Protein AF-A0A970FCQ9-F1 (afdb_monomer_lite)

Structure (mmCIF, N/CA/C/O backbone):
data_AF-A0A970FCQ9-F1
#
_entry.id   AF-A0A970FCQ9-F1
#
loop_
_atom_site.group_PDB
_atom_site.id
_atom_site.type_symbol
_atom_site.label_atom_id
_atom_site.label_alt_id
_atom_site.label_comp_id
_atom_site.label_asym_id
_atom_site.label_entity_id
_atom_site.label_seq_id
_atom_site.pdbx_PDB_ins_code
_atom_site.Cartn_x
_atom_site.Cartn_y
_atom_site.Cartn_z
_atom_site.occupancy
_atom_site.B_iso_or_equiv
_atom_site.auth_seq_id
_atom_site.auth_comp_id
_atom_site.auth_asym_id
_atom_site.auth_atom_id
_atom_site.pdbx_PDB_model_num
ATOM 1 N N . MET A 1 1 ? -22.210 18.545 -11.178 1.00 38.81 1 MET A N 1
ATOM 2 C CA . MET A 1 1 ? -21.188 18.435 -10.115 1.00 38.81 1 MET A CA 1
ATOM 3 C C . MET A 1 1 ? -20.471 17.081 -10.226 1.00 38.81 1 MET A C 1
ATOM 5 O O . MET A 1 1 ? -20.377 16.378 -9.241 1.00 38.81 1 MET A O 1
ATOM 9 N N . ASN A 1 2 ? -19.944 16.722 -11.409 1.00 39.69 2 ASN A N 1
ATOM 10 C CA . ASN A 1 2 ? -19.224 15.457 -11.650 1.00 39.69 2 ASN A CA 1
ATOM 11 C C . ASN A 1 2 ? -17.950 15.748 -12.460 1.00 39.69 2 ASN A C 1
ATOM 13 O O . ASN A 1 2 ? -17.897 15.489 -13.653 1.00 39.69 2 ASN A O 1
ATOM 17 N N . LYS A 1 3 ? -16.950 16.373 -11.832 1.00 45.09 3 LYS A N 1
ATOM 18 C CA . LYS A 1 3 ? -15.613 16.573 -12.429 1.00 45.09 3 LYS A CA 1
ATOM 19 C C . LYS A 1 3 ? -14.482 15.935 -11.612 1.00 45.09 3 LYS A C 1
ATOM 21 O O . LYS A 1 3 ? -13.323 16.167 -11.916 1.00 45.09 3 LYS A O 1
ATOM 26 N N . ILE A 1 4 ? -14.802 15.166 -10.566 1.00 48.38 4 ILE A N 1
ATOM 27 C CA . ILE A 1 4 ? -13.782 14.617 -9.654 1.00 48.38 4 ILE A CA 1
ATOM 28 C C . ILE A 1 4 ? -13.335 13.201 -10.046 1.00 48.38 4 ILE A C 1
ATOM 30 O O . ILE A 1 4 ? -12.260 12.787 -9.634 1.00 48.38 4 ILE A O 1
ATOM 34 N N . ILE A 1 5 ? -14.083 12.463 -10.870 1.00 49.69 5 ILE A N 1
ATOM 35 C CA . ILE A 1 5 ? -13.695 11.095 -11.246 1.00 49.69 5 ILE A CA 1
ATOM 36 C C . ILE A 1 5 ? -14.059 10.850 -12.707 1.00 49.69 5 ILE A C 1
ATOM 38 O O . ILE A 1 5 ? -14.988 10.120 -13.017 1.00 49.69 5 ILE A O 1
ATOM 42 N N . ASP A 1 6 ? -13.340 11.520 -13.597 1.00 48.66 6 ASP A N 1
ATOM 43 C CA . ASP A 1 6 ? -13.186 11.064 -14.977 1.00 48.66 6 ASP A CA 1
ATOM 44 C C . ASP A 1 6 ? -11.708 10.679 -15.129 1.00 48.66 6 ASP A C 1
ATOM 46 O O . ASP A 1 6 ? -10.930 11.321 -15.824 1.00 48.66 6 ASP A O 1
ATOM 50 N N . LEU A 1 7 ? -11.286 9.662 -14.364 1.00 56.56 7 LEU A N 1
ATOM 51 C CA . LEU A 1 7 ? -9.994 8.982 -14.534 1.00 56.56 7 LEU A CA 1
ATOM 52 C C . LEU A 1 7 ? -10.094 8.006 -15.720 1.00 56.56 7 LEU A C 1
ATOM 54 O O . LEU A 1 7 ? -9.723 6.843 -15.596 1.00 56.56 7 LEU A O 1
ATOM 58 N N . GLN A 1 8 ? -10.694 8.457 -16.826 1.00 52.44 8 GLN A N 1
ATOM 59 C CA . GLN A 1 8 ? -10.918 7.638 -18.011 1.00 52.44 8 GLN A CA 1
ATOM 60 C C . GLN A 1 8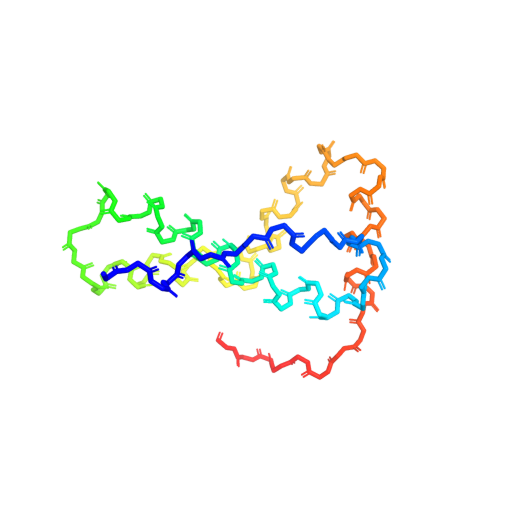 ? -9.570 7.159 -18.559 1.00 52.44 8 GLN A C 1
ATOM 62 O O . GLN A 1 8 ? -8.736 7.965 -18.968 1.00 52.44 8 GLN A O 1
ATOM 67 N N . ASP A 1 9 ? -9.387 5.840 -18.514 1.00 59.84 9 ASP A N 1
ATOM 68 C CA . ASP A 1 9 ? -8.656 5.011 -19.473 1.00 59.84 9 ASP A CA 1
ATOM 69 C C . ASP A 1 9 ? -7.254 5.475 -19.885 1.00 59.84 9 ASP A C 1
ATOM 71 O O . ASP A 1 9 ? -6.851 5.331 -21.041 1.00 59.84 9 ASP A O 1
ATOM 75 N N . GLN A 1 10 ? -6.457 5.990 -18.946 1.00 62.22 10 GLN A N 1
ATOM 76 C CA . GLN A 1 10 ? -5.022 6.096 -19.184 1.00 62.22 10 GLN A CA 1
ATOM 77 C C . GLN A 1 10 ? -4.370 4.745 -18.879 1.00 62.22 10 GLN A C 1
ATOM 79 O O . GLN A 1 10 ? -3.855 4.510 -17.785 1.00 62.22 10 GLN A O 1
ATOM 84 N N . GLU A 1 11 ? -4.430 3.836 -19.853 1.00 69.88 11 GLU A N 1
ATOM 85 C CA . GLU A 1 11 ? -3.663 2.596 -19.805 1.00 69.88 11 GLU A CA 1
ATOM 86 C C . GLU A 1 11 ? -2.171 2.939 -19.781 1.00 69.88 11 GLU A C 1
ATOM 88 O O . GLU A 1 11 ? -1.650 3.654 -20.640 1.00 69.88 11 GLU A O 1
ATOM 93 N N . PHE A 1 12 ? -1.473 2.450 -18.762 1.00 76.25 12 PHE A N 1
ATOM 94 C CA . PHE A 1 12 ? -0.023 2.506 -18.694 1.00 76.25 12 PHE A CA 1
ATOM 95 C C . PHE A 1 12 ? 0.503 1.122 -18.357 1.00 76.25 12 PHE A C 1
ATOM 97 O O . PHE A 1 12 ? -0.085 0.394 -17.562 1.00 76.25 12 PHE A O 1
ATOM 104 N N . GLU A 1 13 ? 1.645 0.770 -18.934 1.00 84.69 13 GLU A N 1
ATOM 105 C CA . GLU A 1 13 ? 2.332 -0.470 -18.602 1.00 84.69 13 GLU A CA 1
ATOM 106 C C . GLU A 1 13 ? 3.143 -0.254 -17.314 1.00 84.69 13 GLU A C 1
ATOM 108 O O . GLU A 1 13 ? 4.115 0.509 -17.335 1.00 84.69 13 GLU A O 1
ATOM 113 N N . PRO A 1 14 ? 2.822 -0.905 -16.179 1.00 80.88 14 PRO A N 1
ATOM 114 C CA . PRO A 1 14 ? 3.551 -0.695 -14.921 1.00 80.88 14 PRO A CA 1
ATOM 115 C C . PRO A 1 14 ? 5.041 -1.055 -15.033 1.00 80.88 14 PRO A C 1
ATOM 117 O O . PRO A 1 14 ? 5.900 -0.472 -14.362 1.00 80.88 14 PRO A O 1
ATOM 120 N N . GLU A 1 15 ? 5.368 -1.996 -15.920 1.00 85.25 15 GLU A N 1
ATOM 121 C CA . GLU A 1 15 ? 6.741 -2.380 -16.246 1.00 85.25 15 GLU A CA 1
ATOM 122 C C . GLU A 1 15 ? 7.522 -1.262 -16.957 1.00 85.25 15 GLU A C 1
ATOM 124 O O . GLU A 1 15 ? 8.741 -1.204 -16.825 1.00 85.25 15 GLU A O 1
ATOM 129 N N . SER A 1 16 ? 6.857 -0.320 -17.626 1.00 87.44 16 SER A N 1
ATOM 130 C CA . SER A 1 16 ? 7.517 0.814 -18.290 1.00 87.44 16 SER A CA 1
ATOM 131 C C . SER A 1 16 ? 7.857 1.970 -17.339 1.00 87.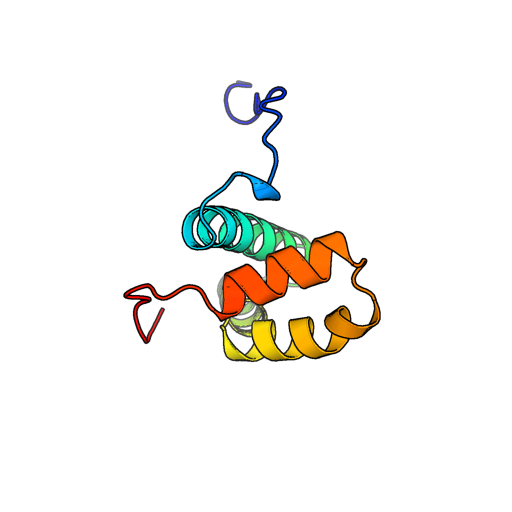44 16 SER A C 1
ATOM 133 O O . SER A 1 16 ? 8.733 2.786 -17.630 1.00 87.44 16 SER A O 1
ATOM 135 N N . LEU A 1 17 ? 7.198 2.042 -16.176 1.00 89.38 17 LEU A N 1
ATOM 136 C CA . LEU A 1 17 ? 7.367 3.157 -15.248 1.00 89.38 17 LEU A CA 1
ATOM 137 C C . LEU A 1 17 ? 8.640 3.034 -14.396 1.00 89.38 17 LEU A C 1
ATOM 139 O O . LEU A 1 17 ? 8.978 1.938 -13.927 1.00 89.38 17 LEU A O 1
ATOM 143 N N . PRO A 1 18 ? 9.312 4.164 -14.092 1.00 91.62 18 PRO A N 1
ATOM 144 C CA . PRO A 1 18 ? 10.361 4.191 -13.086 1.00 91.62 18 PRO A CA 1
ATOM 145 C C . PRO A 1 18 ? 9.836 3.674 -11.736 1.00 91.62 18 PRO A C 1
ATOM 147 O O . PRO A 1 18 ? 8.731 4.044 -11.329 1.00 91.62 18 PRO A O 1
ATOM 150 N N . PRO A 1 19 ? 10.617 2.886 -10.978 1.00 91.75 19 PRO A N 1
ATOM 151 C CA . PRO A 1 19 ? 10.112 2.239 -9.765 1.00 91.75 19 PRO A CA 1
ATOM 152 C C . PRO A 1 19 ? 9.592 3.212 -8.703 1.00 91.75 19 PRO A C 1
ATOM 154 O O . PRO A 1 19 ? 8.606 2.918 -8.040 1.00 91.75 19 PRO A O 1
ATOM 157 N N . LEU A 1 20 ? 10.222 4.384 -8.567 1.00 90.81 20 LEU A N 1
ATOM 158 C CA . LEU A 1 20 ? 9.788 5.417 -7.620 1.00 90.81 20 LEU A CA 1
ATOM 159 C C . LEU A 1 20 ? 8.489 6.109 -8.056 1.00 90.81 20 LEU A C 1
ATOM 161 O O . LEU A 1 20 ? 7.702 6.504 -7.205 1.00 90.81 20 LEU A O 1
ATOM 165 N N . VAL A 1 21 ? 8.242 6.222 -9.365 1.00 91.06 21 VAL A N 1
ATOM 166 C CA . VAL A 1 21 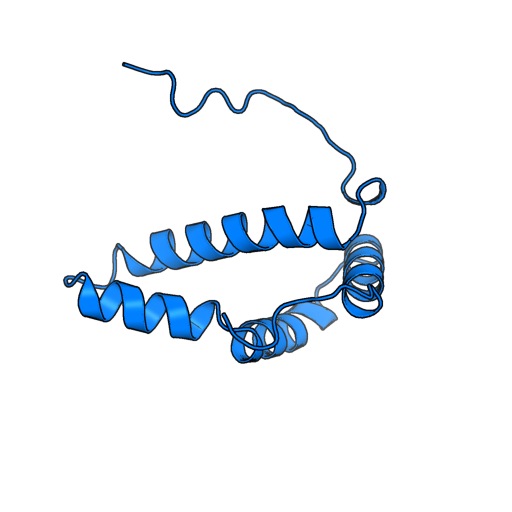? 6.972 6.742 -9.900 1.00 91.06 21 VAL A CA 1
ATOM 167 C C . VAL A 1 21 ? 5.854 5.736 -9.640 1.00 91.06 21 VAL A C 1
ATOM 169 O O . VAL A 1 21 ? 4.772 6.113 -9.199 1.00 91.06 21 VAL A O 1
ATOM 172 N N . LEU A 1 22 ? 6.134 4.444 -9.839 1.00 91.19 22 LEU A N 1
ATOM 173 C CA . LEU A 1 22 ? 5.185 3.384 -9.512 1.00 91.19 22 LEU A CA 1
ATOM 174 C C . LEU A 1 22 ? 4.903 3.316 -8.000 1.00 91.19 22 LEU A C 1
ATOM 176 O O . LEU A 1 22 ? 3.756 3.155 -7.597 1.00 91.19 22 LEU A O 1
ATOM 180 N N . ALA A 1 23 ? 5.926 3.492 -7.158 1.00 92.00 23 ALA A N 1
ATOM 181 C CA . ALA A 1 23 ? 5.759 3.559 -5.707 1.00 92.00 23 ALA A CA 1
ATOM 182 C C . ALA A 1 23 ? 4.929 4.777 -5.272 1.00 92.00 23 ALA A C 1
ATOM 184 O O . ALA A 1 23 ? 4.084 4.644 -4.395 1.00 92.00 23 ALA A O 1
ATOM 185 N N . TYR A 1 24 ? 5.120 5.936 -5.913 1.00 91.44 24 TYR A N 1
ATOM 186 C CA . TYR A 1 24 ? 4.347 7.150 -5.635 1.00 91.44 24 TYR A CA 1
ATOM 187 C C . TYR A 1 24 ? 2.838 6.935 -5.818 1.00 91.44 24 TYR A C 1
ATOM 189 O O . TYR A 1 24 ? 2.056 7.282 -4.936 1.00 91.44 24 TYR A O 1
ATOM 197 N N . ILE A 1 25 ? 2.417 6.324 -6.932 1.00 91.25 25 ILE A N 1
ATOM 198 C CA . ILE A 1 25 ? 0.994 6.020 -7.138 1.00 91.25 25 ILE A CA 1
ATOM 199 C C . ILE A 1 25 ? 0.521 4.858 -6.252 1.00 91.25 25 ILE A C 1
ATOM 201 O O . ILE A 1 25 ? -0.597 4.895 -5.738 1.00 91.25 25 ILE A O 1
ATOM 205 N N . GLY A 1 26 ? 1.373 3.853 -6.024 1.00 91.69 26 GLY A N 1
ATOM 206 C CA . GLY A 1 26 ? 1.072 2.713 -5.157 1.00 91.69 26 GLY A CA 1
ATOM 207 C C . GLY A 1 26 ? 0.782 3.115 -3.709 1.00 91.69 26 GLY A C 1
ATOM 208 O O . GLY A 1 26 ? -0.150 2.580 -3.111 1.00 91.69 26 GLY A O 1
ATOM 209 N N . ASP A 1 27 ? 1.512 4.097 -3.175 1.00 94.88 27 ASP A N 1
ATOM 210 C CA . ASP A 1 27 ? 1.284 4.656 -1.838 1.00 94.88 27 ASP A CA 1
ATOM 211 C C . ASP A 1 27 ? -0.112 5.288 -1.723 1.00 94.88 27 ASP A C 1
ATOM 213 O O . ASP A 1 27 ? -0.877 4.962 -0.816 1.00 94.88 27 ASP A O 1
ATOM 217 N N . ALA A 1 28 ? -0.515 6.091 -2.716 1.00 94.69 28 ALA A N 1
ATOM 218 C CA . ALA A 1 28 ?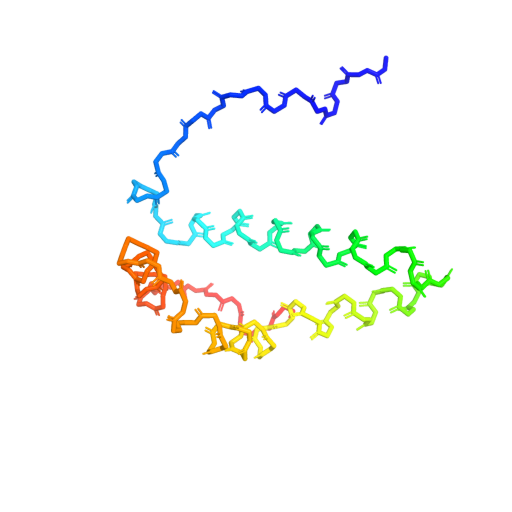 -1.847 6.694 -2.755 1.00 94.69 28 ALA A CA 1
ATOM 219 C C . ALA A 1 28 ? -2.974 5.647 -2.857 1.00 94.69 28 ALA A C 1
ATOM 221 O O . ALA A 1 28 ? -4.004 5.770 -2.187 1.00 94.69 28 ALA A O 1
ATOM 222 N N . VAL A 1 29 ? -2.782 4.602 -3.673 1.00 94.38 29 VAL A N 1
ATOM 223 C CA . VAL A 1 29 ? -3.742 3.492 -3.803 1.00 94.38 29 VAL A CA 1
ATOM 224 C C . VAL A 1 29 ? -3.877 2.734 -2.482 1.00 94.38 29 VAL A C 1
ATOM 226 O O . VAL A 1 29 ? -4.998 2.452 -2.049 1.00 94.38 29 VAL A O 1
ATOM 229 N N . PHE A 1 30 ? -2.760 2.427 -1.817 1.00 95.75 30 PHE A N 1
ATOM 230 C CA . PHE A 1 30 ? -2.774 1.702 -0.549 1.00 95.75 30 PHE A CA 1
ATOM 231 C C . PHE A 1 30 ? -3.396 2.531 0.582 1.00 95.75 30 PHE A C 1
ATOM 233 O O . PHE A 1 30 ? -4.245 2.019 1.315 1.00 95.75 30 PHE A O 1
ATOM 240 N N . GLU A 1 31 ? -3.062 3.820 0.674 1.00 95.94 31 GLU A N 1
ATOM 241 C CA . GLU A 1 31 ? -3.661 4.761 1.625 1.00 95.94 31 GLU A CA 1
ATOM 242 C C . GLU A 1 31 ? -5.185 4.827 1.457 1.00 95.94 31 GLU A C 1
ATOM 244 O O . GLU A 1 31 ? -5.934 4.702 2.431 1.00 95.94 31 GLU A O 1
ATOM 249 N N . LEU A 1 32 ? -5.666 4.977 0.217 1.00 95.38 32 LEU A N 1
ATOM 250 C CA . LEU A 1 32 ? -7.097 5.010 -0.075 1.00 95.38 32 LEU A CA 1
ATOM 251 C C . LEU A 1 32 ? -7.775 3.694 0.318 1.00 95.38 32 LEU A C 1
ATOM 253 O O . LEU A 1 32 ? -8.813 3.715 0.982 1.00 95.38 32 LEU A O 1
ATOM 257 N N . TYR A 1 33 ? -7.183 2.557 -0.048 1.00 95.81 33 TYR A N 1
ATOM 258 C CA . TYR A 1 33 ? -7.696 1.240 0.316 1.00 95.81 33 TYR A CA 1
ATOM 259 C C . TYR A 1 33 ? -7.818 1.073 1.838 1.00 95.81 33 TYR A C 1
ATOM 261 O O . TYR A 1 33 ? -8.877 0.681 2.334 1.00 95.81 33 TYR A O 1
ATOM 269 N N . VAL A 1 34 ? -6.773 1.423 2.594 1.00 95.88 34 VAL A N 1
ATOM 270 C CA . VAL A 1 34 ? -6.778 1.359 4.063 1.00 95.88 34 VAL A CA 1
ATOM 271 C C . VAL A 1 34 ? -7.864 2.266 4.642 1.00 95.88 34 VAL A C 1
ATOM 273 O O . VAL A 1 34 ? -8.656 1.818 5.473 1.00 95.88 34 VAL A O 1
ATOM 276 N N . ARG A 1 35 ? -7.972 3.517 4.179 1.00 95.50 35 ARG A N 1
ATOM 277 C CA . ARG A 1 35 ? -9.005 4.452 4.655 1.00 95.50 35 ARG A CA 1
ATOM 278 C C . ARG A 1 35 ? -10.418 3.940 4.380 1.00 95.50 35 ARG A C 1
ATOM 280 O O . ARG A 1 35 ? -11.253 3.976 5.282 1.00 95.50 35 ARG A O 1
ATOM 287 N N . LEU A 1 36 ? -10.678 3.411 3.183 1.00 95.25 36 LEU A N 1
ATOM 288 C CA . LEU A 1 36 ? -11.975 2.826 2.818 1.00 95.25 36 LEU A CA 1
ATOM 289 C C . LEU A 1 36 ? -12.322 1.595 3.664 1.00 95.25 36 LEU A C 1
ATOM 291 O O . LEU A 1 36 ? -13.482 1.386 4.007 1.00 95.25 36 LEU A O 1
ATOM 295 N N . ARG A 1 37 ? -11.331 0.786 4.048 1.00 94.38 37 ARG A N 1
ATOM 296 C CA . ARG A 1 37 ? -11.542 -0.357 4.948 1.00 94.38 37 ARG A CA 1
ATOM 297 C C . ARG A 1 37 ? -11.897 0.090 6.367 1.00 94.38 37 ARG A C 1
ATOM 299 O O . ARG A 1 37 ? -12.771 -0.509 6.989 1.00 94.38 37 ARG A O 1
ATOM 306 N N . LEU A 1 38 ? -11.249 1.143 6.864 1.00 95.31 38 LEU A N 1
ATOM 307 C CA . LEU A 1 38 ? -11.418 1.633 8.234 1.00 95.31 38 LEU A CA 1
ATOM 308 C C . LEU A 1 38 ? -12.668 2.497 8.434 1.00 95.31 38 LEU A C 1
ATOM 310 O O . LEU A 1 38 ? -13.223 2.499 9.532 1.00 95.31 38 LEU A O 1
ATOM 314 N N . ILE A 1 39 ? -13.139 3.200 7.397 1.00 93.94 39 ILE A N 1
ATOM 315 C CA . ILE A 1 39 ? -14.253 4.160 7.517 1.00 93.94 39 ILE A CA 1
ATOM 316 C C . ILE A 1 39 ? -15.569 3.513 7.975 1.00 93.94 39 ILE A C 1
ATOM 318 O O . ILE A 1 39 ? -16.389 4.166 8.608 1.00 93.94 39 ILE A O 1
ATOM 322 N N . SER A 1 40 ? -15.763 2.221 7.694 1.00 88.75 40 SER A N 1
ATOM 323 C CA . SER A 1 40 ? -16.943 1.465 8.141 1.00 88.75 40 SER A CA 1
ATOM 324 C C . SER A 1 40 ? -16.816 0.907 9.565 1.00 88.75 40 SER A C 1
ATOM 326 O O . SER A 1 40 ? -17.799 0.430 10.126 1.00 88.75 40 SER A O 1
ATOM 328 N N . GLN A 1 41 ? -15.616 0.954 10.153 1.00 90.81 41 GLN A N 1
ATOM 329 C CA . GLN A 1 41 ? -15.277 0.295 11.419 1.00 90.81 41 GLN A CA 1
ATOM 330 C C . GLN A 1 41 ? -14.984 1.286 12.552 1.00 90.81 41 GLN A C 1
ATOM 332 O O . GLN A 1 41 ? -15.102 0.928 13.722 1.00 90.81 41 GLN A O 1
ATOM 337 N N . ILE A 1 42 ? -14.585 2.517 12.224 1.00 92.06 42 ILE A N 1
ATOM 338 C CA . ILE A 1 42 ? -14.113 3.513 13.189 1.00 92.06 42 ILE A CA 1
ATOM 339 C C . ILE A 1 42 ? -14.989 4.762 13.131 1.00 92.06 42 ILE A C 1
ATOM 341 O O . ILE A 1 42 ? -15.234 5.315 12.064 1.00 92.06 42 ILE A O 1
ATOM 345 N N . GLN A 1 43 ? -15.427 5.231 14.301 1.00 86.88 43 GLN A N 1
ATOM 346 C CA . GLN A 1 43 ? -16.372 6.345 14.415 1.00 86.88 43 GLN A CA 1
ATOM 347 C C . GLN A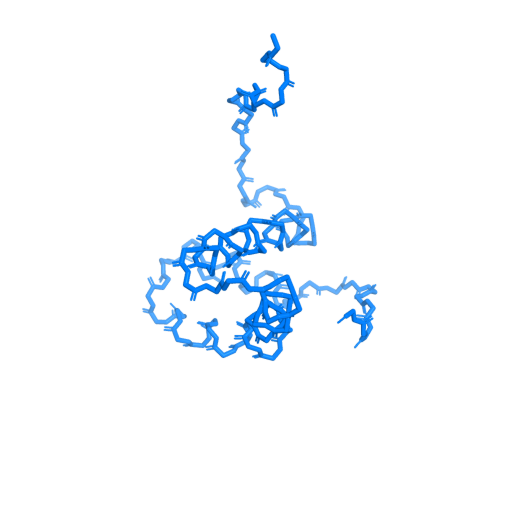 1 43 ? -15.704 7.717 14.572 1.00 86.88 43 GLN A C 1
ATOM 349 O O . GLN A 1 43 ? -16.331 8.733 14.281 1.00 86.88 43 GLN A O 1
ATOM 354 N N . THR A 1 44 ? -14.450 7.778 15.035 1.00 95.44 44 THR A N 1
ATOM 355 C CA . THR A 1 44 ? -13.768 9.052 15.312 1.00 95.44 44 THR A CA 1
ATOM 356 C C . THR A 1 44 ? -12.599 9.298 14.362 1.00 95.44 44 THR A C 1
ATOM 358 O O . THR A 1 44 ? -11.842 8.385 14.033 1.00 95.44 44 THR A O 1
ATOM 361 N N . MET A 1 45 ? -12.409 10.558 13.955 1.00 95.12 45 MET A N 1
ATOM 362 C CA . MET A 1 45 ? -11.313 10.953 13.059 1.00 95.12 45 MET A CA 1
ATOM 363 C C . MET A 1 45 ? -9.931 10.660 13.663 1.00 95.12 45 MET A C 1
ATOM 365 O O . MET A 1 45 ? -9.026 10.235 12.950 1.00 95.12 45 MET A O 1
ATOM 369 N N . HIS A 1 46 ? -9.774 10.852 14.977 1.00 95.94 46 HIS A N 1
ATOM 370 C CA . HIS A 1 46 ? -8.512 10.586 15.669 1.00 95.94 46 HIS A CA 1
ATOM 371 C C . HIS A 1 46 ? -8.115 9.110 15.558 1.00 95.94 46 HIS A C 1
ATOM 373 O O . HIS A 1 46 ? -7.038 8.804 15.051 1.00 95.94 46 HIS A O 1
ATOM 379 N N . GLN A 1 47 ? -9.026 8.199 15.914 1.00 95.88 47 GLN A N 1
ATOM 380 C CA . GLN A 1 47 ? -8.784 6.763 15.778 1.00 95.88 47 GLN A CA 1
ATOM 381 C C . GLN A 1 47 ? -8.582 6.371 14.313 1.00 95.88 47 GLN A C 1
ATOM 383 O O . GLN A 1 47 ? -7.704 5.567 14.014 1.00 95.88 47 GLN A O 1
ATOM 388 N N . LEU A 1 48 ? -9.352 6.942 13.380 1.00 96.12 48 LEU A N 1
ATOM 389 C CA . LEU A 1 48 ? -9.216 6.624 11.959 1.00 96.12 48 LEU A CA 1
ATOM 390 C C . LEU A 1 48 ? -7.795 6.932 11.471 1.00 96.12 48 LEU A C 1
ATOM 392 O O . LEU A 1 48 ? -7.177 6.089 10.824 1.00 96.12 48 LEU A O 1
ATOM 396 N N . HIS A 1 49 ? -7.262 8.102 11.834 1.00 96.00 49 HIS A N 1
ATOM 397 C CA . HIS A 1 49 ? -5.894 8.487 11.506 1.00 96.00 49 HIS A CA 1
ATOM 398 C C . HIS A 1 49 ? -4.859 7.568 12.171 1.00 96.00 49 HIS A C 1
ATOM 400 O O . HIS A 1 49 ? -4.003 7.023 11.478 1.00 96.00 49 HIS A O 1
ATOM 406 N N . GLU A 1 50 ? -4.962 7.331 13.483 1.00 96.94 50 GLU A N 1
ATOM 407 C CA . GLU A 1 50 ? -4.027 6.453 14.203 1.00 96.94 50 GLU A CA 1
ATOM 408 C C . GLU A 1 50 ? -4.007 5.024 13.641 1.00 96.94 50 GLU A C 1
ATOM 410 O O . GLU A 1 50 ? -2.956 4.387 13.533 1.00 96.94 50 GLU A O 1
ATOM 415 N N . HIS A 1 51 ? -5.171 4.485 13.277 1.00 96.56 51 HIS A N 1
ATOM 416 C CA . HIS A 1 51 ? -5.265 3.181 12.636 1.00 96.56 51 HIS A CA 1
ATOM 417 C C . HIS A 1 51 ? -4.685 3.209 11.223 1.00 96.56 51 HIS A C 1
ATOM 419 O O . HIS A 1 51 ? -3.881 2.334 10.914 1.00 96.56 51 HIS A O 1
ATOM 425 N N . ALA A 1 52 ? -5.024 4.203 10.397 1.00 96.81 52 ALA A N 1
ATOM 426 C CA . ALA A 1 52 ? -4.492 4.317 9.042 1.00 96.81 52 ALA A CA 1
ATOM 427 C C . ALA A 1 52 ? -2.957 4.341 9.051 1.00 96.81 52 ALA A C 1
ATOM 429 O O . ALA A 1 52 ? -2.344 3.464 8.445 1.00 96.81 52 ALA A O 1
ATOM 430 N N . VAL A 1 53 ? -2.344 5.229 9.845 1.00 96.94 53 VAL A N 1
ATOM 431 C CA . VAL A 1 53 ? -0.879 5.342 9.996 1.00 96.94 53 VAL A CA 1
ATOM 432 C C . VAL A 1 53 ? -0.243 4.010 10.397 1.00 96.94 53 VAL A C 1
ATOM 434 O O . VAL A 1 53 ? 0.808 3.634 9.875 1.00 96.94 53 VAL A O 1
ATOM 437 N N . ARG A 1 54 ? -0.884 3.245 11.292 1.00 96.62 54 ARG A N 1
ATOM 438 C CA . ARG A 1 54 ? -0.380 1.922 11.685 1.0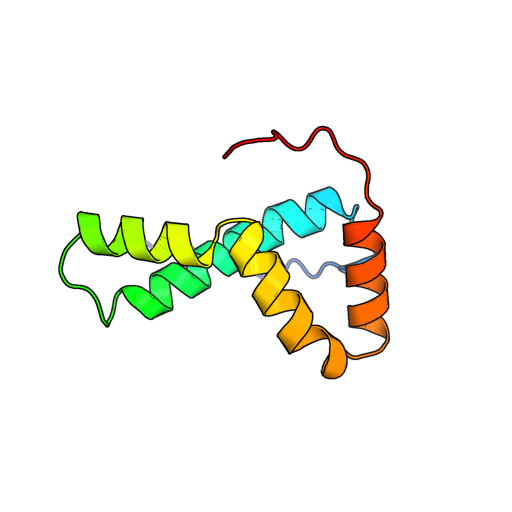0 96.62 54 ARG A CA 1
ATOM 439 C C . ARG A 1 54 ? -0.324 0.928 10.530 1.00 96.62 54 ARG A C 1
ATOM 441 O O . ARG A 1 54 ? 0.597 0.122 10.534 1.00 96.62 54 ARG A O 1
ATOM 448 N N . TYR A 1 55 ? -1.257 0.974 9.581 1.00 96.19 55 TYR A N 1
ATOM 449 C CA . TYR A 1 55 ? -1.233 0.104 8.402 1.00 96.19 55 TYR A CA 1
ATOM 450 C C . TYR A 1 55 ? -0.264 0.611 7.329 1.00 96.19 55 TYR A C 1
ATOM 452 O O . TYR A 1 55 ? 0.436 -0.195 6.722 1.00 96.19 55 TYR A O 1
ATOM 460 N N . VAL A 1 56 ? -0.207 1.926 7.099 1.00 96.44 56 VAL A N 1
ATOM 461 C CA . VAL A 1 56 ? 0.531 2.497 5.958 1.00 96.44 56 VAL A CA 1
ATOM 462 C C . VAL A 1 56 ? 2.000 2.781 6.236 1.00 96.44 56 VAL A C 1
ATOM 464 O O . VAL A 1 56 ? 2.760 3.019 5.306 1.00 96.44 56 VAL A O 1
ATOM 467 N N . LYS A 1 57 ? 2.460 2.708 7.487 1.00 95.75 57 LYS A N 1
ATOM 468 C CA . LYS A 1 57 ? 3.888 2.855 7.796 1.00 95.75 57 LYS A CA 1
ATOM 469 C C . LYS A 1 57 ? 4.742 1.782 7.103 1.00 95.75 57 LYS A C 1
ATOM 471 O O . LYS A 1 57 ? 4.346 0.619 6.990 1.00 95.75 57 LYS A O 1
ATOM 476 N N . ALA A 1 58 ? 5.978 2.144 6.758 1.00 92.31 58 ALA A N 1
ATOM 477 C CA . ALA A 1 58 ? 6.913 1.280 6.027 1.00 92.31 58 ALA A CA 1
ATOM 478 C C . ALA A 1 58 ? 7.139 -0.102 6.673 1.00 92.31 58 ALA A C 1
ATOM 480 O O . ALA A 1 58 ? 7.233 -1.105 5.970 1.00 92.31 58 ALA A O 1
ATOM 481 N N . ALA A 1 59 ? 7.193 -0.173 8.008 1.00 94.69 59 ALA A N 1
ATOM 482 C CA . ALA A 1 59 ? 7.358 -1.440 8.724 1.00 94.69 59 ALA A CA 1
ATOM 483 C C . ALA A 1 59 ? 6.201 -2.416 8.443 1.00 94.69 59 ALA A C 1
ATOM 485 O O . ALA A 1 59 ? 6.438 -3.565 8.084 1.00 94.69 59 ALA A O 1
ATOM 486 N N . SER A 1 60 ? 4.958 -1.937 8.524 1.00 96.38 60 SER A N 1
ATOM 487 C CA . SER A 1 60 ? 3.775 -2.763 8.265 1.00 96.38 60 SER A CA 1
ATOM 488 C C . SER A 1 60 ? 3.638 -3.108 6.787 1.00 96.38 60 SER A C 1
ATOM 490 O O . SER A 1 60 ? 3.333 -4.250 6.463 1.00 96.38 60 SER A O 1
ATOM 492 N N . GLN A 1 61 ? 3.975 -2.184 5.882 1.00 95.62 61 GLN A N 1
ATOM 493 C CA . GLN A 1 61 ? 4.056 -2.504 4.454 1.00 95.62 61 GLN A CA 1
ATOM 494 C C . GLN A 1 61 ? 5.078 -3.621 4.168 1.00 95.62 61 GLN A C 1
ATOM 496 O O . GLN A 1 61 ? 4.802 -4.516 3.372 1.00 95.62 61 GLN A O 1
ATOM 501 N N . SER A 1 62 ? 6.232 -3.621 4.847 1.00 94.56 62 SER A N 1
ATOM 502 C CA . SER A 1 62 ? 7.231 -4.690 4.716 1.00 94.56 62 SER A CA 1
ATOM 503 C C . SER A 1 62 ? 6.716 -6.039 5.226 1.00 94.56 62 SER A C 1
ATOM 505 O O . SER A 1 62 ? 7.010 -7.069 4.620 1.00 94.56 62 SER A O 1
ATOM 507 N N . GLU A 1 63 ? 5.960 -6.049 6.325 1.00 96.50 63 GLU A N 1
ATOM 508 C CA . GLU A 1 63 ? 5.321 -7.258 6.860 1.00 96.50 63 GLU A CA 1
ATOM 509 C C . GLU A 1 63 ? 4.262 -7.799 5.891 1.00 96.50 63 GLU A C 1
ATOM 511 O O . GLU A 1 63 ? 4.277 -8.984 5.557 1.00 96.50 63 GLU A O 1
ATOM 516 N N . PHE A 1 64 ? 3.387 -6.934 5.368 1.00 95.38 64 PHE A N 1
ATOM 517 C CA . PHE A 1 64 ? 2.389 -7.322 4.368 1.00 95.38 64 PHE A CA 1
ATOM 518 C C . PHE A 1 64 ? 3.039 -7.857 3.100 1.00 95.38 64 PHE A C 1
ATOM 520 O O . PHE A 1 64 ? 2.590 -8.868 2.564 1.00 95.38 64 PHE A O 1
ATOM 527 N N . LEU A 1 65 ? 4.129 -7.235 2.647 1.00 94.25 65 LEU A N 1
ATOM 528 C CA . LEU A 1 65 ? 4.861 -7.712 1.485 1.00 94.25 65 LEU A CA 1
ATOM 529 C C . LEU A 1 65 ? 5.419 -9.121 1.703 1.00 94.25 65 LEU A C 1
ATOM 531 O O . LEU A 1 65 ? 5.323 -9.944 0.799 1.00 94.25 65 LEU A O 1
ATOM 535 N N . ALA A 1 66 ? 5.961 -9.420 2.886 1.00 95.75 66 ALA A N 1
ATOM 536 C CA . ALA A 1 66 ? 6.464 -10.758 3.198 1.00 95.75 66 ALA A CA 1
ATOM 537 C C . ALA A 1 66 ? 5.352 -11.822 3.150 1.00 95.75 66 ALA A C 1
ATOM 539 O O . ALA A 1 66 ? 5.596 -12.941 2.705 1.00 95.75 66 ALA A O 1
ATOM 540 N N . ILE A 1 67 ? 4.130 -11.459 3.557 1.00 97.25 67 ILE A N 1
ATOM 541 C CA . ILE A 1 67 ? 2.948 -12.330 3.476 1.00 97.25 67 ILE A CA 1
ATOM 542 C C . ILE A 1 67 ? 2.489 -12.507 2.023 1.00 97.25 67 ILE A C 1
ATOM 544 O O . ILE A 1 67 ? 2.119 -13.608 1.632 1.00 97.25 67 ILE A O 1
ATOM 548 N N . LEU A 1 68 ? 2.509 -11.441 1.219 1.00 95.81 68 LEU A N 1
ATOM 549 C CA . LEU A 1 68 ? 2.064 -11.474 -0.178 1.00 95.81 68 LEU A CA 1
ATOM 550 C C . LEU A 1 68 ? 3.074 -12.145 -1.114 1.00 95.81 68 LEU A C 1
ATOM 552 O O . LEU A 1 68 ? 2.670 -12.714 -2.123 1.00 95.81 68 LEU A O 1
ATOM 556 N N . GLN A 1 69 ? 4.370 -12.099 -0.794 1.00 95.00 69 GLN A N 1
ATOM 557 C CA . GLN A 1 69 ? 5.449 -12.534 -1.684 1.00 95.00 69 GLN A CA 1
ATOM 558 C C . GLN A 1 69 ? 5.277 -13.959 -2.258 1.00 95.00 69 GLN A C 1
ATOM 560 O O . GLN A 1 69 ? 5.509 -14.119 -3.455 1.00 95.00 69 GLN A O 1
ATOM 565 N N . PRO A 1 70 ? 4.841 -14.985 -1.496 1.00 97.25 70 PRO A N 1
ATOM 566 C CA . PRO A 1 70 ? 4.613 -16.334 -2.029 1.00 97.25 70 PRO A CA 1
ATOM 567 C C . PRO A 1 70 ? 3.455 -16.439 -3.032 1.00 97.25 70 PRO A C 1
ATOM 569 O O . PRO A 1 70 ? 3.328 -17.457 -3.707 1.00 97.25 70 PRO A O 1
ATOM 572 N N . HIS A 1 71 ? 2.593 -15.423 -3.098 1.00 97.69 71 HIS A N 1
ATOM 573 C CA . HIS A 1 71 ? 1.396 -15.394 -3.939 1.00 97.69 71 HIS A CA 1
ATOM 574 C C . HIS A 1 71 ? 1.564 -14.538 -5.197 1.00 97.69 71 HIS A C 1
ATOM 576 O O . HIS A 1 71 ? 0.650 -14.494 -6.017 1.00 97.69 71 HIS A O 1
ATOM 582 N N . LEU A 1 72 ? 2.703 -13.857 -5.347 1.00 96.31 72 LEU A N 1
ATOM 583 C CA . LEU A 1 72 ? 2.980 -13.037 -6.518 1.00 96.31 72 LEU A CA 1
ATOM 584 C C . LEU A 1 72 ? 3.195 -13.916 -7.749 1.00 96.31 72 LEU A C 1
ATOM 586 O O . LEU A 1 72 ? 3.895 -14.931 -7.707 1.00 96.31 72 LEU A O 1
ATOM 590 N N . THR A 1 73 ? 2.639 -13.483 -8.873 1.00 97.25 73 THR A N 1
ATOM 591 C CA . THR A 1 73 ? 3.036 -13.984 -10.186 1.00 97.25 73 THR A CA 1
ATOM 592 C C . THR A 1 73 ? 4.485 -13.596 -10.487 1.00 97.25 73 THR A C 1
ATOM 594 O O . THR A 1 73 ? 5.063 -12.696 -9.873 1.00 97.25 73 THR A O 1
ATOM 597 N N . GLU A 1 74 ? 5.087 -14.241 -11.484 1.00 95.56 74 GLU A N 1
ATOM 598 C CA . GLU A 1 74 ? 6.462 -13.930 -11.883 1.00 95.56 74 GLU A CA 1
ATOM 599 C C . GLU A 1 74 ? 6.632 -12.455 -12.299 1.00 95.56 74 GLU A C 1
ATOM 601 O O . GLU A 1 74 ? 7.624 -11.817 -11.948 1.00 95.56 74 GLU A O 1
ATOM 606 N N . ALA A 1 75 ? 5.648 -11.888 -13.008 1.00 92.81 75 ALA A N 1
ATOM 607 C CA . ALA A 1 75 ? 5.669 -10.483 -13.415 1.00 92.81 75 ALA A CA 1
ATOM 608 C C . ALA A 1 75 ? 5.638 -9.530 -12.208 1.00 92.81 75 ALA A C 1
ATOM 610 O O . ALA A 1 75 ? 6.429 -8.585 -12.134 1.00 92.81 75 ALA A O 1
ATOM 611 N N . GLU A 1 76 ? 4.789 -9.817 -11.222 1.00 94.44 76 GLU A N 1
ATOM 612 C CA . GLU A 1 76 ? 4.686 -9.023 -9.998 1.00 94.44 76 GLU A CA 1
ATOM 613 C C . GLU A 1 76 ? 5.953 -9.126 -9.134 1.00 94.44 76 GLU A C 1
ATOM 615 O O . GLU A 1 76 ? 6.434 -8.100 -8.648 1.00 94.44 76 GLU A O 1
ATOM 620 N N . ASP A 1 77 ? 6.554 -10.318 -8.990 1.00 94.81 77 ASP A N 1
ATOM 621 C CA . ASP A 1 77 ? 7.822 -10.484 -8.258 1.00 94.81 77 ASP A CA 1
ATOM 622 C C . ASP A 1 77 ? 8.956 -9.679 -8.914 1.00 94.81 77 ASP A C 1
ATOM 624 O O . ASP A 1 77 ? 9.721 -9.000 -8.219 1.00 94.81 77 ASP A O 1
ATOM 628 N N . ARG A 1 78 ? 9.031 -9.658 -10.254 1.00 93.44 78 ARG A N 1
ATOM 629 C CA . ARG A 1 78 ? 10.003 -8.826 -10.985 1.00 93.44 78 ARG A CA 1
ATOM 630 C C . ARG A 1 78 ? 9.813 -7.336 -10.698 1.00 93.44 78 ARG A C 1
ATOM 632 O O . ARG A 1 78 ? 10.791 -6.657 -10.364 1.00 93.44 78 ARG A O 1
ATOM 639 N N . ILE A 1 79 ? 8.583 -6.822 -10.786 1.00 92.75 79 ILE A N 1
ATOM 640 C CA . ILE A 1 79 ? 8.269 -5.413 -10.483 1.00 92.75 79 ILE A CA 1
ATOM 641 C C . ILE A 1 79 ? 8.633 -5.081 -9.031 1.00 92.75 79 ILE A C 1
ATOM 643 O O . ILE A 1 79 ? 9.281 -4.066 -8.760 1.00 92.75 79 ILE A O 1
ATOM 647 N N . MET A 1 80 ? 8.273 -5.957 -8.098 1.00 93.06 80 MET A N 1
ATOM 648 C CA . MET A 1 80 ? 8.535 -5.791 -6.675 1.00 93.06 80 MET A CA 1
ATOM 649 C C . MET A 1 80 ? 10.042 -5.766 -6.367 1.00 93.06 80 MET A C 1
ATOM 651 O O . MET A 1 80 ? 10.522 -4.881 -5.650 1.00 93.06 80 MET A O 1
ATOM 655 N N . ARG A 1 81 ? 10.832 -6.676 -6.952 1.00 92.62 81 ARG A N 1
ATOM 656 C CA . ARG A 1 81 ? 12.300 -6.692 -6.804 1.00 92.62 81 ARG A CA 1
ATOM 657 C C . ARG A 1 81 ? 12.941 -5.437 -7.388 1.00 92.62 81 ARG A C 1
ATOM 659 O O . ARG A 1 81 ? 13.855 -4.881 -6.778 1.00 92.62 81 ARG A O 1
ATOM 666 N N . ARG A 1 82 ? 12.439 -4.958 -8.529 1.00 93.06 82 ARG A N 1
ATOM 667 C CA . ARG A 1 82 ? 12.856 -3.686 -9.135 1.00 93.06 82 ARG A CA 1
ATOM 668 C C . ARG A 1 82 ? 12.585 -2.501 -8.200 1.00 93.06 82 ARG A C 1
ATOM 670 O O . ARG A 1 82 ? 13.453 -1.645 -8.057 1.00 93.06 82 ARG A O 1
ATOM 677 N N . GLY A 1 83 ? 11.431 -2.488 -7.530 1.00 91.56 83 GLY A N 1
ATOM 678 C CA . GLY A 1 83 ? 11.083 -1.519 -6.487 1.00 91.56 83 GLY A CA 1
ATOM 679 C C . GLY A 1 83 ? 12.063 -1.524 -5.313 1.00 91.56 83 GLY A C 1
ATOM 680 O O . GLY A 1 83 ? 12.620 -0.483 -4.982 1.00 91.56 83 GLY A O 1
ATOM 681 N N . ARG A 1 84 ? 12.351 -2.698 -4.731 1.00 88.44 84 ARG A N 1
ATOM 682 C CA . ARG A 1 84 ? 13.286 -2.829 -3.592 1.00 88.44 84 ARG A CA 1
ATOM 683 C C . ARG A 1 84 ? 14.712 -2.377 -3.905 1.00 88.44 84 ARG A C 1
ATOM 685 O O . ARG A 1 84 ? 15.391 -1.843 -3.034 1.00 88.44 84 ARG A O 1
ATOM 692 N N . ASN A 1 85 ? 15.166 -2.592 -5.137 1.00 88.69 85 ASN A N 1
ATOM 693 C CA . ASN A 1 85 ? 16.505 -2.198 -5.575 1.00 88.69 85 ASN A CA 1
ATOM 694 C C . ASN A 1 85 ? 16.587 -0.735 -6.043 1.00 88.69 85 ASN A C 1
ATOM 696 O O . ASN A 1 85 ? 17.681 -0.253 -6.350 1.00 88.69 85 ASN A O 1
ATOM 700 N N . ALA A 1 86 ? 15.456 -0.027 -6.122 1.00 87.94 86 ALA A N 1
ATOM 701 C CA . ALA A 1 86 ? 15.428 1.364 -6.533 1.00 87.94 86 ALA A CA 1
ATOM 702 C C . ALA A 1 86 ? 16.086 2.244 -5.468 1.00 87.94 86 ALA A C 1
ATOM 704 O O . ALA A 1 86 ? 15.686 2.269 -4.305 1.00 87.94 86 ALA A O 1
ATOM 705 N N . LYS A 1 87 ? 17.107 2.997 -5.877 1.00 77.69 87 LYS A N 1
ATOM 706 C CA . LYS A 1 87 ? 17.766 3.976 -5.015 1.00 77.69 87 LYS A CA 1
ATOM 707 C C . LYS A 1 87 ? 17.111 5.330 -5.237 1.00 77.69 87 LYS A C 1
ATOM 709 O O . LYS A 1 87 ? 17.198 5.889 -6.326 1.00 77.69 87 LYS A O 1
ATOM 714 N N . GLY A 1 88 ? 16.470 5.849 -4.202 1.00 67.31 88 GLY A N 1
ATOM 715 C CA . GLY A 1 88 ? 15.968 7.215 -4.147 1.00 67.31 88 GLY A CA 1
ATOM 716 C C . GLY A 1 88 ? 16.360 7.854 -2.822 1.00 67.31 88 GLY A C 1
ATOM 717 O O . GLY A 1 88 ? 16.559 7.151 -1.831 1.00 67.31 88 GLY A O 1
ATOM 718 N N . ASN A 1 89 ? 16.441 9.184 -2.791 1.00 58.94 89 ASN A N 1
ATOM 719 C CA . ASN A 1 89 ? 16.460 9.938 -1.537 1.00 58.94 89 ASN A CA 1
ATOM 720 C C . ASN A 1 89 ? 15.054 9.881 -0.922 1.00 58.94 89 ASN A C 1
ATOM 722 O O . ASN A 1 89 ? 14.311 10.856 -0.963 1.00 58.94 89 ASN A O 1
ATOM 726 N N . VAL A 1 90 ? 14.650 8.709 -0.431 1.00 57.41 90 VAL A N 1
ATOM 727 C CA . VAL A 1 90 ? 13.390 8.549 0.295 1.00 57.41 90 VAL A CA 1
ATOM 728 C C . VAL A 1 90 ? 13.597 9.173 1.678 1.00 57.41 90 VAL A C 1
ATOM 730 O O . VAL A 1 90 ? 14.556 8.794 2.361 1.00 57.41 90 VAL A O 1
ATOM 733 N N . PRO A 1 91 ? 12.770 10.146 2.103 1.00 51.69 91 PRO A N 1
ATOM 734 C CA . PRO A 1 91 ? 12.875 10.718 3.437 1.00 51.69 91 PRO A CA 1
ATOM 735 C C . PRO A 1 91 ? 12.796 9.600 4.474 1.00 51.69 91 PRO A C 1
ATOM 737 O O . PRO A 1 91 ? 11.896 8.767 4.438 1.00 51.69 91 PRO A O 1
ATOM 740 N N . ARG A 1 92 ? 13.759 9.564 5.400 1.00 48.72 92 ARG A N 1
ATOM 741 C CA . ARG A 1 92 ? 13.859 8.500 6.413 1.00 48.72 92 ARG A CA 1
ATOM 742 C C . ARG A 1 92 ? 12.688 8.489 7.405 1.00 48.72 92 ARG A C 1
ATOM 744 O O . ARG A 1 92 ? 12.561 7.530 8.160 1.00 48.72 92 ARG A O 1
ATOM 751 N N . HIS A 1 93 ? 11.853 9.527 7.381 1.00 45.62 93 HIS A N 1
ATOM 752 C CA . HIS A 1 93 ? 10.677 9.698 8.221 1.00 45.62 93 HIS A CA 1
ATOM 753 C C . HIS A 1 93 ? 9.581 10.416 7.422 1.00 45.62 93 HIS A C 1
ATOM 755 O O . HIS A 1 93 ? 9.799 11.536 6.957 1.00 45.62 93 HIS A O 1
ATOM 761 N N . ALA A 1 94 ? 8.434 9.756 7.284 1.00 39.06 94 ALA A N 1
ATOM 762 C CA . ALA A 1 94 ? 7.131 10.335 6.986 1.00 39.06 94 ALA A CA 1
ATOM 763 C C . ALA A 1 94 ? 6.144 9.749 8.002 1.00 39.06 94 ALA A C 1
ATOM 765 O O . ALA A 1 94 ? 6.300 8.542 8.315 1.00 39.06 94 ALA A O 1
#

pLDDT: mean 85.3, std 17.0, range [38.81, 97.69]

Sequence (94 aa):
MNKIIDLQDQEFEPESLPPLVLAYIGDAVFELYVRLRLISQIQTMHQLHEHAVRYVKAASQSEFLAILQPHLTEAEDRIMRRGRNAKGNVPRHA

Foldseek 3Di:
DPPPDPPPDPDDDLVPDQLVVSVVVVLVVLLVVLLVVCVVPDDDPVVSVVSSCVCSDPVNVVVVCVVCVVVDDPVRNVSVVSNVPDDDPDPPHD

Radius of gyration: 15.64 Å; chains: 1; bounding box: 39×35×36 Å

Secondary structure (DSSP, 8-state):
---S---------GGGS-HHHHHHHHHHHHHHHHHHHHTTT--SHHHHHHHHHHHHSHHHHHHHHHHHGGG--HHHHHHHHHHHT------S--